Protein AF-A0A1J0QXM2-F1 (afdb_monomer_lite)

Structure (mmCIF, N/CA/C/O backbone):
data_AF-A0A1J0QXM2-F1
#
_entry.id   AF-A0A1J0QXM2-F1
#
loop_
_atom_site.group_PDB
_atom_site.id
_atom_site.type_symbol
_atom_site.label_atom_id
_atom_site.label_alt_id
_atom_site.label_comp_id
_atom_site.label_asym_id
_atom_site.label_entity_id
_atom_site.label_seq_id
_atom_site.pdbx_PDB_ins_code
_atom_site.Cartn_x
_atom_site.Cartn_y
_atom_site.Cartn_z
_atom_site.occupancy
_atom_site.B_iso_or_equiv
_atom_site.auth_seq_id
_atom_site.auth_comp_id
_atom_site.auth_asym_id
_atom_site.auth_atom_id
_atom_site.pdbx_PDB_model_num
ATOM 1 N N . GLY A 1 1 ? 19.095 3.082 -9.215 1.00 79.75 1 GLY A N 1
ATOM 2 C CA . GLY A 1 1 ? 18.276 2.716 -10.393 1.00 79.75 1 GLY A CA 1
ATOM 3 C C . GLY A 1 1 ? 18.420 3.760 -11.485 1.00 79.75 1 GLY A C 1
ATOM 4 O O . GLY A 1 1 ? 18.552 4.932 -11.159 1.00 79.75 1 GLY A O 1
ATOM 5 N N . CYS A 1 2 ? 18.422 3.355 -12.754 1.00 97.25 2 CYS A N 1
ATOM 6 C CA . CYS A 1 2 ? 18.582 4.255 -13.900 1.00 97.25 2 CYS A CA 1
ATOM 7 C C . CYS A 1 2 ? 17.299 5.058 -14.221 1.00 97.25 2 CYS A C 1
ATOM 9 O O . CYS A 1 2 ? 16.222 4.740 -13.711 1.00 97.25 2 CYS A O 1
ATOM 11 N N . THR A 1 3 ? 17.380 6.088 -15.071 1.00 97.06 3 THR A N 1
ATOM 12 C CA . THR A 1 3 ? 16.215 6.906 -15.485 1.00 97.06 3 THR A CA 1
ATOM 13 C C . THR A 1 3 ? 15.136 6.075 -16.179 1.00 97.06 3 THR A C 1
ATOM 15 O O . THR A 1 3 ? 13.962 6.188 -15.831 1.00 97.06 3 THR A O 1
ATOM 18 N N . ILE A 1 4 ? 15.533 5.193 -17.097 1.00 96.81 4 ILE A N 1
ATOM 19 C CA . ILE A 1 4 ? 14.634 4.270 -17.806 1.00 96.81 4 ILE A CA 1
ATOM 20 C C . ILE A 1 4 ? 13.953 3.331 -16.807 1.00 96.81 4 ILE A C 1
ATOM 22 O O . ILE A 1 4 ? 12.732 3.225 -16.780 1.00 96.81 4 ILE A O 1
ATOM 26 N N . CYS A 1 5 ? 14.742 2.737 -15.913 1.00 95.62 5 CYS A N 1
ATOM 27 C CA . CYS A 1 5 ? 14.296 1.832 -14.862 1.00 95.62 5 CYS A CA 1
ATOM 28 C C . CYS A 1 5 ? 13.202 2.481 -13.993 1.00 95.62 5 CYS A C 1
ATOM 30 O O . CYS A 1 5 ? 12.167 1.874 -13.731 1.00 95.62 5 CYS A O 1
ATOM 32 N N . ARG A 1 6 ? 13.403 3.745 -13.588 1.00 96.12 6 ARG A N 1
ATOM 33 C CA . ARG A 1 6 ? 12.414 4.51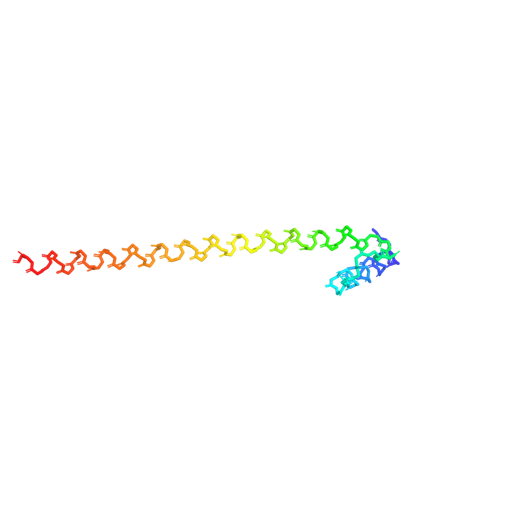7 -12.817 1.00 96.12 6 ARG A CA 1
ATOM 34 C C . ARG A 1 6 ? 11.130 4.777 -13.604 1.00 96.12 6 ARG A C 1
ATOM 36 O O . ARG A 1 6 ? 10.050 4.647 -13.038 1.00 96.12 6 ARG A O 1
ATOM 43 N N . ARG A 1 7 ? 11.232 5.123 -14.892 1.00 96.81 7 ARG A N 1
ATOM 44 C CA . ARG A 1 7 ? 10.062 5.358 -15.757 1.00 96.81 7 ARG A CA 1
ATOM 45 C C . ARG A 1 7 ? 9.246 4.085 -15.956 1.00 96.81 7 ARG A C 1
ATOM 47 O O . ARG A 1 7 ? 8.038 4.111 -15.751 1.00 96.81 7 ARG A O 1
ATOM 54 N N . VAL A 1 8 ? 9.904 2.970 -16.274 1.00 96.31 8 VAL A N 1
ATOM 55 C CA . VAL A 1 8 ? 9.246 1.661 -16.398 1.00 96.31 8 VAL A CA 1
ATOM 56 C C . VAL A 1 8 ? 8.550 1.300 -15.090 1.00 96.31 8 VAL A C 1
ATOM 58 O O . VAL A 1 8 ? 7.378 0.939 -15.098 1.00 96.31 8 VAL A O 1
ATOM 61 N N . TRP A 1 9 ? 9.223 1.480 -13.952 1.00 95.56 9 TRP A N 1
ATOM 62 C CA . TRP A 1 9 ? 8.626 1.208 -12.647 1.00 95.56 9 TRP A CA 1
ATOM 63 C C . TRP A 1 9 ? 7.401 2.083 -12.348 1.00 95.56 9 TRP A C 1
ATOM 65 O O . TRP A 1 9 ? 6.408 1.593 -11.812 1.00 95.56 9 TRP A O 1
ATOM 75 N N . ALA A 1 10 ? 7.438 3.366 -12.709 1.00 95.19 10 ALA A N 1
ATOM 76 C CA . ALA A 1 10 ? 6.293 4.260 -12.562 1.00 95.19 10 ALA A CA 1
ATOM 77 C C . ALA A 1 10 ? 5.099 3.7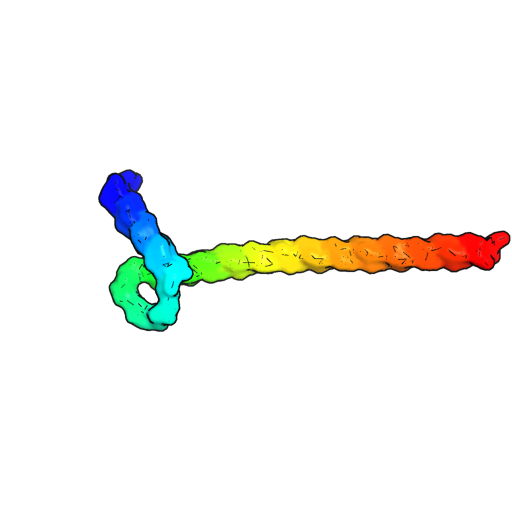96 -13.414 1.00 95.19 10 ALA A C 1
ATOM 79 O O . ALA A 1 10 ? 3.979 3.727 -12.909 1.00 95.19 10 ALA A O 1
ATOM 80 N N . LEU A 1 11 ? 5.337 3.402 -14.669 1.00 96.44 11 LEU A N 1
ATOM 81 C CA . LEU A 1 11 ? 4.294 2.876 -15.555 1.00 96.44 11 LEU A CA 1
ATOM 82 C C . LEU A 1 11 ? 3.692 1.572 -15.021 1.00 96.44 11 LEU A C 1
ATOM 84 O O . LEU A 1 11 ? 2.471 1.426 -14.999 1.00 96.44 11 LEU A O 1
ATOM 88 N N . LEU A 1 12 ? 4.528 0.652 -14.531 1.00 96.56 12 LEU A N 1
ATOM 89 C CA . LEU A 1 12 ? 4.065 -0.600 -13.929 1.00 96.56 12 LEU A CA 1
ATOM 90 C C . LEU A 1 12 ? 3.193 -0.349 -12.695 1.00 96.56 12 LEU A C 1
ATOM 92 O O . LEU A 1 12 ? 2.152 -0.985 -12.545 1.00 96.56 12 LEU A O 1
ATOM 96 N N . GLN A 1 13 ? 3.571 0.604 -11.838 1.00 95.06 13 GLN A N 1
ATOM 97 C CA . GLN A 1 13 ? 2.755 0.987 -10.685 1.00 95.06 13 GLN A CA 1
ATOM 98 C C . GLN A 1 13 ? 1.408 1.586 -11.101 1.00 95.06 13 GLN A C 1
ATOM 100 O O . GLN A 1 13 ? 0.383 1.223 -10.524 1.00 95.06 13 GLN A O 1
ATOM 105 N N . LEU A 1 14 ? 1.392 2.490 -12.086 1.00 95.50 14 LEU A N 1
ATOM 106 C CA . LEU A 1 14 ? 0.154 3.086 -12.599 1.00 95.50 14 LEU A CA 1
ATOM 107 C C . LEU A 1 14 ? -0.776 2.018 -13.175 1.00 95.50 14 LEU A C 1
ATOM 109 O O . LEU A 1 14 ? -1.960 1.989 -12.839 1.00 95.50 14 LEU A O 1
ATOM 113 N N . HIS A 1 15 ? -0.222 1.108 -13.977 1.00 96.62 15 HIS A N 1
ATOM 114 C CA . HIS A 1 15 ? -0.956 -0.015 -14.537 1.00 96.62 15 HIS A CA 1
ATOM 115 C C . HIS A 1 15 ? -1.526 -0.918 -13.437 1.00 96.62 15 HIS A C 1
ATOM 117 O O . HIS A 1 15 ? -2.731 -1.156 -13.405 1.00 96.62 15 HIS A O 1
ATOM 123 N N . ALA A 1 16 ? -0.692 -1.391 -12.505 1.00 95.69 16 ALA A N 1
ATOM 124 C CA . ALA A 1 16 ? -1.109 -2.323 -11.459 1.00 95.69 16 ALA A CA 1
ATOM 125 C C . ALA A 1 16 ? -2.249 -1.762 -10.592 1.00 95.69 16 ALA A C 1
ATOM 127 O O . ALA A 1 16 ? -3.169 -2.499 -10.256 1.00 95.69 16 ALA A O 1
ATOM 128 N N . ARG A 1 17 ? -2.253 -0.454 -10.293 1.00 93.19 17 ARG A N 1
ATOM 129 C CA . ARG A 1 17 ? -3.332 0.195 -9.519 1.00 93.19 17 ARG A CA 1
ATOM 130 C C . ARG A 1 17 ? -4.705 0.122 -10.193 1.00 93.19 17 ARG A C 1
ATOM 132 O O . ARG A 1 17 ? -5.716 0.127 -9.500 1.00 93.19 17 ARG A O 1
ATOM 139 N N . GLN A 1 18 ? -4.746 0.091 -11.522 1.00 94.00 18 GLN A N 1
ATOM 140 C CA . GLN A 1 18 ? -5.989 0.133 -12.302 1.00 94.00 18 GLN A CA 1
ATOM 141 C C . GLN A 1 18 ? -6.336 -1.223 -12.931 1.00 94.00 18 GLN A C 1
ATOM 143 O O . GLN A 1 18 ? -7.472 -1.447 -13.347 1.00 94.00 18 GLN A O 1
ATOM 148 N N . CYS A 1 19 ? -5.370 -2.138 -13.004 1.00 95.31 19 CYS A N 1
ATOM 149 C CA . CYS A 1 19 ? -5.516 -3.409 -13.689 1.00 95.31 19 CYS A CA 1
ATOM 150 C C . CYS A 1 19 ? -6.433 -4.371 -12.923 1.00 95.31 19 CYS A C 1
ATOM 152 O O . CYS A 1 19 ? -6.148 -4.769 -11.794 1.00 95.31 19 CYS A O 1
ATOM 154 N N . ARG A 1 20 ? -7.512 -4.797 -13.588 1.00 93.25 20 ARG A N 1
ATOM 155 C CA . ARG A 1 20 ? -8.503 -5.762 -13.078 1.00 93.25 20 ARG A CA 1
ATOM 156 C C . ARG A 1 20 ? -8.457 -7.107 -13.809 1.00 93.25 20 ARG A C 1
ATOM 158 O O . ARG A 1 20 ? -9.267 -7.983 -13.536 1.00 93.25 20 ARG A O 1
ATOM 165 N N . GLN A 1 21 ? -7.518 -7.274 -14.742 1.00 95.25 21 GLN A N 1
ATOM 166 C CA . GLN A 1 21 ? -7.345 -8.520 -15.486 1.00 95.25 21 GLN A CA 1
ATOM 167 C C . GLN A 1 21 ? -6.76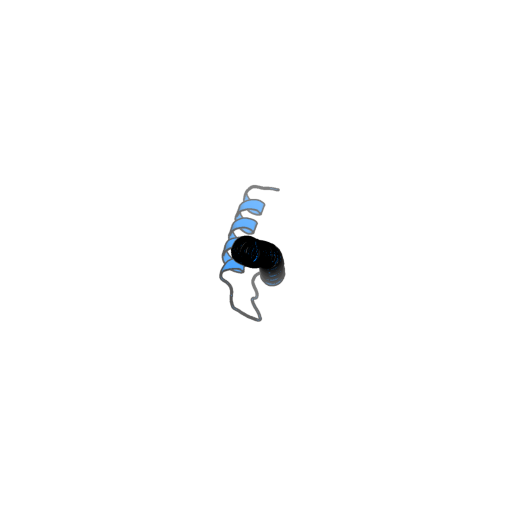0 -9.604 -14.581 1.00 95.25 21 GLN A C 1
ATOM 169 O O . GLN A 1 21 ? -5.684 -9.412 -14.001 1.00 95.25 21 GLN A O 1
ATOM 174 N N . TYR A 1 22 ? -7.446 -10.746 -14.516 1.00 89.38 22 TYR A N 1
ATOM 175 C CA . TYR A 1 22 ? -7.006 -11.920 -13.766 1.00 89.38 22 TYR A CA 1
ATOM 176 C C . TYR A 1 22 ? -5.649 -12.424 -14.293 1.00 89.38 22 TYR A C 1
ATOM 178 O O . TYR A 1 22 ? -4.649 -12.345 -13.579 1.00 89.38 22 TYR A O 1
ATOM 186 N N . GLU A 1 23 ? -5.565 -12.762 -15.584 1.00 92.94 23 GLU A N 1
ATOM 187 C CA . GLU A 1 23 ? -4.330 -13.212 -16.250 1.00 92.94 23 GLU A CA 1
ATOM 188 C C . GLU A 1 23 ? -3.604 -12.087 -17.009 1.00 92.94 23 GLU A C 1
ATOM 190 O O . GLU A 1 23 ? -3.373 -12.153 -18.219 1.00 92.94 23 GLU A O 1
ATOM 195 N N . CYS A 1 24 ? -3.245 -11.014 -16.307 1.00 95.56 24 CYS A N 1
ATOM 196 C CA . CYS A 1 24 ? -2.503 -9.918 -16.927 1.00 95.56 24 CYS A CA 1
ATOM 197 C C . CYS A 1 24 ? -1.098 -10.370 -17.368 1.00 95.56 24 CYS A C 1
ATOM 199 O O . CYS A 1 24 ? -0.326 -10.879 -16.558 1.00 95.56 24 CYS A O 1
ATOM 201 N N . LYS A 1 25 ? -0.744 -10.134 -18.639 1.00 96.25 25 LYS A N 1
ATOM 202 C CA . LYS A 1 25 ? 0.574 -10.487 -19.205 1.00 96.25 25 LYS A CA 1
ATOM 203 C C . LYS A 1 25 ? 1.658 -9.430 -18.949 1.00 96.25 25 LYS A C 1
ATOM 205 O O . LYS A 1 25 ? 2.813 -9.639 -19.307 1.00 96.25 25 LYS A O 1
ATOM 210 N N . VAL A 1 26 ? 1.305 -8.297 -18.335 1.00 96.06 26 VAL A N 1
ATOM 211 C CA . VAL A 1 26 ? 2.274 -7.254 -17.980 1.00 96.06 26 VAL A CA 1
ATOM 212 C C . VAL A 1 26 ? 3.180 -7.775 -16.859 1.00 96.06 26 VAL A C 1
ATOM 214 O O . VAL A 1 26 ? 2.676 -8.163 -15.797 1.00 96.06 26 VAL A O 1
ATOM 217 N N . PRO A 1 27 ? 4.510 -7.765 -17.046 1.00 94.94 27 PRO A N 1
ATOM 218 C CA . PRO A 1 27 ? 5.435 -8.300 -16.057 1.00 94.94 27 PRO A CA 1
ATOM 219 C C . PRO A 1 27 ? 5.298 -7.552 -14.729 1.00 94.94 27 PRO A C 1
ATOM 221 O O . PRO A 1 27 ? 5.144 -6.332 -14.703 1.00 94.94 27 PRO A O 1
ATOM 224 N N . ARG A 1 28 ? 5.364 -8.291 -13.616 1.00 94.62 28 ARG A N 1
ATOM 225 C CA . ARG A 1 28 ? 5.241 -7.778 -12.235 1.00 94.62 28 ARG A CA 1
ATOM 226 C C . ARG A 1 28 ? 3.898 -7.133 -11.875 1.00 94.62 28 ARG A C 1
ATOM 228 O O . ARG A 1 28 ? 3.742 -6.678 -10.745 1.00 94.62 28 ARG A O 1
ATOM 235 N N . CYS A 1 29 ? 2.916 -7.099 -12.779 1.00 96.19 29 CYS A N 1
ATOM 236 C CA . CYS A 1 29 ? 1.596 -6.543 -12.472 1.00 96.19 29 CYS A CA 1
ATOM 237 C C . CYS A 1 29 ? 0.935 -7.287 -11.304 1.00 96.19 29 CYS A C 1
ATOM 239 O O . CYS A 1 29 ? 0.430 -6.652 -10.379 1.00 96.19 29 CYS A O 1
ATOM 241 N N . HIS A 1 30 ? 0.994 -8.623 -11.312 1.00 95.56 30 HIS A N 1
ATOM 242 C CA . HIS A 1 30 ? 0.443 -9.454 -10.244 1.00 95.56 30 HIS A CA 1
ATOM 243 C C . HIS A 1 30 ? 1.047 -9.104 -8.874 1.00 95.56 30 HIS A C 1
ATOM 245 O O . HIS A 1 30 ? 0.309 -8.742 -7.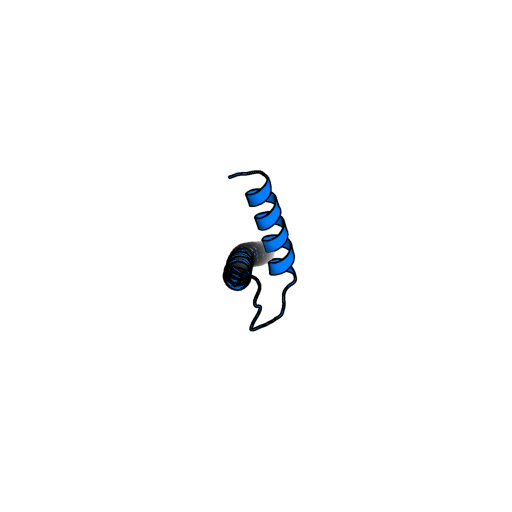960 1.00 95.56 30 HIS A O 1
ATOM 251 N N . ASP A 1 31 ? 2.377 -9.112 -8.771 1.00 94.56 31 ASP A N 1
ATOM 252 C CA . ASP A 1 31 ? 3.098 -8.824 -7.525 1.00 94.56 31 ASP A CA 1
ATOM 253 C C . ASP A 1 31 ? 2.796 -7.413 -7.005 1.00 94.56 31 ASP A C 1
ATOM 255 O O . ASP A 1 31 ? 2.555 -7.207 -5.815 1.00 94.56 31 ASP A O 1
ATOM 259 N N . LEU A 1 32 ? 2.762 -6.427 -7.908 1.00 95.19 32 LEU A N 1
ATOM 260 C CA . LEU A 1 32 ? 2.448 -5.043 -7.562 1.00 95.19 32 LEU A CA 1
ATOM 261 C C . LEU A 1 32 ? 1.011 -4.892 -7.054 1.00 95.19 32 LEU A C 1
ATOM 263 O O . LEU A 1 32 ? 0.785 -4.187 -6.071 1.00 95.19 32 LEU A O 1
ATOM 267 N N . ARG A 1 33 ? 0.038 -5.564 -7.682 1.00 94.94 33 ARG A N 1
ATOM 268 C CA . ARG A 1 33 ? -1.357 -5.571 -7.214 1.00 94.94 33 ARG A CA 1
ATOM 269 C C . ARG A 1 33 ? -1.486 -6.202 -5.840 1.00 94.94 33 ARG A C 1
ATOM 271 O O . ARG A 1 33 ? -2.184 -5.663 -4.986 1.00 94.94 33 ARG A O 1
ATOM 278 N N . GLU A 1 34 ? -0.822 -7.331 -5.623 1.00 94.00 34 GLU A N 1
ATOM 279 C CA . GLU A 1 34 ? -0.844 -8.013 -4.335 1.00 94.00 34 GLU A CA 1
ATOM 280 C C . GLU A 1 34 ? -0.221 -7.143 -3.239 1.00 94.00 34 GLU A C 1
ATOM 282 O O . GLU A 1 34 ? -0.790 -7.011 -2.155 1.00 94.00 34 GLU A O 1
ATOM 287 N N . HIS A 1 35 ? 0.901 -6.485 -3.532 1.00 93.81 35 HIS A N 1
ATOM 288 C CA . HIS A 1 35 ? 1.537 -5.558 -2.604 1.00 93.81 35 HIS A CA 1
ATOM 289 C C . HIS A 1 35 ? 0.616 -4.385 -2.238 1.00 93.81 35 HIS A C 1
ATOM 291 O O . HIS A 1 35 ? 0.432 -4.091 -1.057 1.00 93.81 35 HIS A O 1
ATOM 297 N N . VAL A 1 36 ? -0.028 -3.760 -3.232 1.00 91.25 36 VAL A N 1
ATOM 298 C CA . VAL A 1 36 ? -1.008 -2.687 -2.997 1.00 91.25 36 VAL A CA 1
ATOM 299 C C . VAL A 1 36 ? -2.181 -3.192 -2.156 1.00 91.25 36 VAL A C 1
ATOM 301 O O . VAL A 1 36 ? -2.567 -2.523 -1.199 1.00 91.25 36 VAL A O 1
ATOM 304 N N . ARG A 1 37 ? -2.708 -4.387 -2.449 1.00 93.19 37 ARG A N 1
ATOM 305 C CA . ARG A 1 37 ? -3.793 -5.000 -1.670 1.00 93.19 37 ARG A CA 1
ATOM 306 C C . ARG A 1 37 ? -3.382 -5.222 -0.211 1.00 93.19 37 ARG A C 1
ATOM 308 O O . ARG A 1 37 ? -4.153 -4.891 0.684 1.00 93.19 37 ARG A O 1
ATOM 315 N N . LYS A 1 38 ? -2.175 -5.740 0.041 1.00 95.19 38 LYS A N 1
ATOM 316 C CA . LYS A 1 38 ? -1.642 -5.941 1.402 1.00 95.19 38 LYS A CA 1
ATOM 317 C C . LYS A 1 38 ? -1.524 -4.621 2.165 1.00 95.19 38 LYS A C 1
ATOM 319 O O . LYS A 1 38 ? -1.966 -4.545 3.306 1.00 95.19 38 LYS A O 1
ATOM 324 N N . LEU A 1 39 ? -0.994 -3.575 1.528 1.00 93.94 39 LEU A N 1
ATOM 325 C CA . LEU A 1 39 ? -0.889 -2.243 2.134 1.00 93.94 39 LEU A CA 1
ATOM 326 C C . LEU A 1 39 ? -2.256 -1.622 2.441 1.00 93.94 39 LEU A C 1
ATOM 328 O O . LEU A 1 39 ? -2.419 -0.978 3.476 1.00 93.94 39 LEU A O 1
ATOM 332 N N . GLN A 1 40 ? -3.232 -1.791 1.548 1.00 93.69 40 GLN A N 1
ATOM 333 C CA . GLN A 1 40 ? -4.598 -1.313 1.768 1.00 93.69 40 GLN A CA 1
ATOM 334 C C . GLN A 1 40 ? -5.261 -2.051 2.929 1.00 93.69 40 GLN A C 1
ATOM 336 O O . GLN A 1 40 ? -5.837 -1.406 3.801 1.00 93.69 40 GLN A O 1
ATOM 341 N N . LEU A 1 41 ? -5.126 -3.377 2.983 1.00 96.44 41 LEU A N 1
ATOM 342 C CA . LEU A 1 41 ? -5.656 -4.181 4.081 1.00 96.44 41 LEU A CA 1
ATOM 343 C C . LEU A 1 41 ? -5.028 -3.778 5.420 1.00 96.44 41 LEU A C 1
ATOM 345 O O . LEU A 1 41 ? -5.736 -3.593 6.405 1.00 96.44 41 LEU A O 1
ATOM 349 N N . GLN A 1 42 ? -3.708 -3.580 5.455 1.00 97.06 42 GLN A N 1
ATOM 350 C CA . GLN A 1 42 ? -3.020 -3.118 6.658 1.00 97.06 42 GLN A CA 1
ATOM 351 C C . GLN A 1 42 ? -3.552 -1.758 7.129 1.00 97.06 42 GLN A C 1
ATOM 353 O O . GLN A 1 42 ? -3.819 -1.588 8.316 1.00 97.06 42 GLN A O 1
ATOM 358 N N . GLN A 1 43 ? -3.745 -0.802 6.215 1.00 96.88 43 GLN A N 1
ATOM 359 C CA . GLN A 1 43 ? -4.324 0.504 6.551 1.00 96.88 43 GLN A CA 1
ATOM 360 C C . GLN A 1 43 ? -5.753 0.382 7.086 1.00 96.88 43 GLN A C 1
ATOM 362 O O . GLN A 1 43 ? -6.072 0.993 8.103 1.00 96.88 43 GLN A O 1
ATOM 367 N N . GLN A 1 44 ? -6.588 -0.448 6.457 1.00 97.31 44 GLN A N 1
ATOM 368 C CA . GLN A 1 44 ? -7.960 -0.689 6.907 1.00 97.31 44 GLN A CA 1
ATOM 369 C C . GLN A 1 44 ? -8.001 -1.249 8.332 1.00 97.31 44 GLN A C 1
ATOM 371 O O . GLN A 1 44 ? -8.732 -0.722 9.165 1.00 97.31 44 GLN A O 1
ATOM 376 N N . LEU A 1 45 ? -7.154 -2.234 8.646 1.00 97.62 45 LEU A N 1
ATOM 377 C CA . LEU A 1 45 ? -7.061 -2.805 9.994 1.00 97.62 45 LEU A CA 1
ATOM 378 C C . LEU A 1 45 ? -6.665 -1.758 11.045 1.00 97.62 45 LEU A C 1
ATOM 380 O O . LEU A 1 45 ? -7.204 -1.747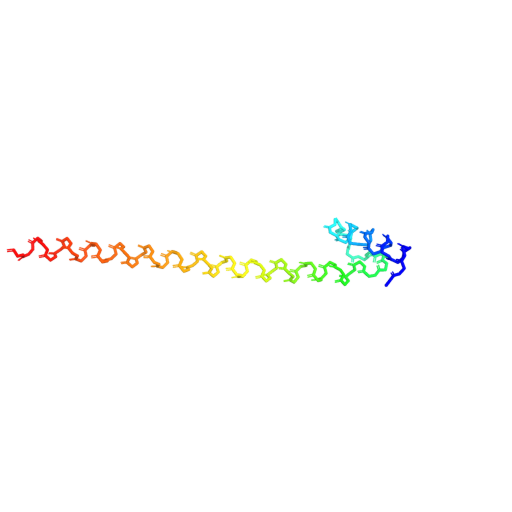 12.154 1.00 97.62 45 LEU A O 1
ATOM 384 N N . MET A 1 46 ? -5.735 -0.863 10.703 1.00 97.38 46 MET A N 1
ATOM 385 C CA . MET A 1 46 ? -5.321 0.217 11.601 1.00 97.38 46 MET A CA 1
ATOM 386 C C . MET A 1 46 ? -6.449 1.227 11.832 1.00 97.38 46 MET A C 1
ATOM 388 O O . MET A 1 46 ? -6.691 1.635 12.971 1.00 97.38 46 MET A O 1
ATOM 392 N N . ASP A 1 47 ? -7.170 1.601 10.777 1.00 97.31 47 ASP A N 1
ATOM 393 C CA . ASP A 1 47 ? -8.314 2.502 10.882 1.00 97.31 47 ASP A CA 1
ATOM 394 C C . ASP A 1 47 ? -9.482 1.886 11.659 1.00 97.31 47 ASP A C 1
ATOM 396 O O . ASP A 1 47 ? -10.110 2.574 12.465 1.00 97.31 47 ASP A O 1
ATOM 400 N N . ASP A 1 48 ? -9.755 0.597 11.472 1.00 97.62 48 ASP A N 1
ATOM 401 C CA . ASP A 1 48 ? -10.794 -0.116 12.213 1.00 97.62 48 ASP A CA 1
ATOM 402 C C . ASP A 1 48 ? -10.460 -0.188 13.699 1.00 97.62 48 ASP A C 1
ATOM 404 O O . ASP A 1 48 ? -11.310 0.111 14.542 1.00 97.62 48 ASP A O 1
ATOM 408 N N . ARG A 1 49 ? -9.196 -0.467 14.037 1.00 97.62 49 ARG A N 1
ATOM 409 C CA . ARG A 1 49 ? -8.722 -0.417 15.424 1.00 97.62 49 ARG A CA 1
ATOM 410 C C . ARG A 1 49 ? -8.907 0.973 16.030 1.00 97.62 49 ARG A C 1
ATOM 412 O O . ARG A 1 49 ? -9.378 1.091 17.161 1.00 97.62 49 ARG A O 1
ATOM 419 N N . ARG A 1 50 ? -8.565 2.026 15.283 1.00 97.69 50 ARG A N 1
ATOM 420 C CA . ARG A 1 50 ? -8.746 3.417 15.720 1.00 97.69 50 ARG A CA 1
ATOM 421 C C . ARG A 1 50 ? -10.223 3.737 15.967 1.00 97.69 50 ARG A C 1
ATOM 423 O O . ARG A 1 50 ? -10.557 4.282 17.016 1.00 97.69 50 ARG A O 1
ATOM 430 N N . ARG A 1 51 ? -11.113 3.361 15.043 1.00 97.56 51 ARG A N 1
ATOM 431 C CA . ARG A 1 51 ? -12.569 3.552 15.174 1.00 97.56 51 ARG A CA 1
ATOM 432 C C . ARG A 1 51 ? -13.149 2.802 16.373 1.00 97.56 51 ARG A C 1
ATOM 434 O O . ARG A 1 51 ? -13.966 3.362 17.108 1.00 97.56 51 ARG A O 1
ATOM 441 N N . ALA A 1 52 ? -12.711 1.565 16.596 1.00 97.75 52 ALA A N 1
ATOM 442 C CA . ALA A 1 52 ? -13.137 0.760 17.735 1.00 97.75 52 ALA A CA 1
ATOM 443 C C . ALA A 1 52 ? -12.730 1.403 19.069 1.00 97.75 52 ALA A C 1
ATOM 445 O O . ALA A 1 52 ? -13.569 1.519 19.961 1.00 97.75 52 ALA A O 1
ATOM 446 N N . ALA A 1 53 ? -11.488 1.890 19.184 1.00 97.38 53 ALA A N 1
ATOM 447 C CA . ALA A 1 53 ? -11.004 2.561 20.392 1.00 97.38 53 ALA A CA 1
ATOM 448 C C . ALA A 1 53 ? -11.825 3.818 20.726 1.00 97.38 53 ALA A C 1
ATOM 450 O O . ALA A 1 53 ? -12.266 3.984 21.861 1.00 97.38 53 ALA A O 1
ATOM 451 N N . VAL A 1 54 ? -12.113 4.657 19.726 1.00 97.12 54 VAL A N 1
ATOM 452 C CA . VAL A 1 54 ? -12.953 5.854 19.906 1.00 97.12 54 VAL A CA 1
ATOM 453 C C . VAL A 1 54 ? -14.367 5.467 20.349 1.00 97.12 54 VAL A C 1
ATOM 455 O O . VAL A 1 54 ? -14.906 6.037 21.293 1.00 97.12 54 VAL A O 1
ATOM 458 N N . THR A 1 55 ? -14.958 4.450 19.719 1.00 97.56 55 THR A N 1
ATOM 459 C CA . THR A 1 55 ? -16.300 3.964 20.081 1.00 97.56 55 THR A CA 1
ATOM 460 C C . THR A 1 55 ? -16.347 3.460 21.526 1.00 97.56 55 THR A C 1
ATOM 462 O O . THR A 1 55 ? -17.316 3.718 22.240 1.00 97.56 55 THR A O 1
ATOM 465 N N . GLN A 1 56 ? -15.301 2.765 21.981 1.00 96.75 56 GLN A N 1
ATOM 466 C CA . GLN A 1 56 ? -15.187 2.302 23.365 1.00 96.75 56 GLN A CA 1
ATOM 467 C C . GLN A 1 56 ? -15.066 3.469 24.351 1.00 96.75 56 GLN A C 1
ATOM 469 O O . GLN A 1 56 ? -15.785 3.477 25.347 1.00 96.75 56 GLN A O 1
ATOM 474 N N . GLN A 1 57 ? -14.243 4.478 24.048 1.00 97.00 57 GLN A N 1
ATOM 475 C CA . GLN A 1 57 ? -14.104 5.679 24.882 1.00 97.00 57 GLN A CA 1
ATOM 476 C C . GLN A 1 57 ? -15.432 6.432 25.035 1.00 97.00 57 GLN A C 1
ATOM 478 O O . GLN A 1 57 ? -15.811 6.802 26.144 1.00 97.00 57 GLN A O 1
ATOM 483 N N . TYR A 1 58 ? -16.184 6.612 23.943 1.00 96.19 58 TYR A N 1
ATOM 484 C CA . TYR A 1 58 ? -17.502 7.251 24.010 1.00 96.19 58 TYR A CA 1
ATOM 485 C C . TYR A 1 58 ? -18.484 6.477 24.895 1.00 96.19 58 TYR A C 1
ATOM 487 O O . TYR A 1 58 ? -19.211 7.094 25.674 1.00 96.19 58 TYR A O 1
ATOM 495 N N . ARG A 1 59 ? -18.496 5.140 24.805 1.00 96.62 59 ARG A N 1
ATOM 496 C CA . ARG A 1 59 ? -19.342 4.294 25.663 1.00 96.62 59 ARG A CA 1
ATOM 497 C C . ARG A 1 59 ? -18.949 4.404 27.136 1.00 96.62 59 ARG A C 1
ATOM 499 O O . ARG A 1 59 ? -19.831 4.527 27.977 1.00 96.62 59 ARG A O 1
ATOM 506 N N . GLN A 1 60 ? -17.652 4.399 27.444 1.00 95.62 60 GLN A N 1
ATOM 507 C CA . GLN A 1 60 ? -17.155 4.570 28.814 1.00 95.62 60 GLN A CA 1
ATOM 508 C C . GLN A 1 60 ? -17.611 5.909 29.403 1.00 95.62 60 GLN A C 1
ATOM 510 O O . GLN A 1 60 ? -18.269 5.921 30.436 1.00 95.62 60 GLN A O 1
ATOM 515 N N . MET A 1 61 ? -17.404 7.011 28.678 1.00 95.44 61 MET A N 1
ATOM 516 C CA . MET A 1 61 ? -17.818 8.347 29.118 1.00 95.44 61 MET A CA 1
ATOM 517 C C . MET A 1 61 ? -19.340 8.481 29.299 1.00 95.44 61 MET A C 1
ATOM 519 O O . MET A 1 61 ? -19.813 9.211 30.170 1.00 95.44 61 MET A O 1
ATOM 523 N N . GLN A 1 62 ? -20.143 7.822 28.457 1.00 95.50 62 GLN A N 1
ATOM 524 C CA . GLN A 1 62 ? -21.598 7.792 28.638 1.00 95.50 62 GLN A CA 1
ATOM 525 C C . GLN A 1 62 ? -21.987 7.065 29.925 1.00 95.50 62 GLN A C 1
ATOM 527 O O . GLN A 1 62 ? -22.794 7.597 30.686 1.00 95.50 62 GLN A O 1
ATOM 532 N N . ASN A 1 63 ? -21.381 5.906 30.187 1.00 95.56 63 ASN A N 1
ATOM 533 C CA . ASN A 1 63 ? -21.632 5.13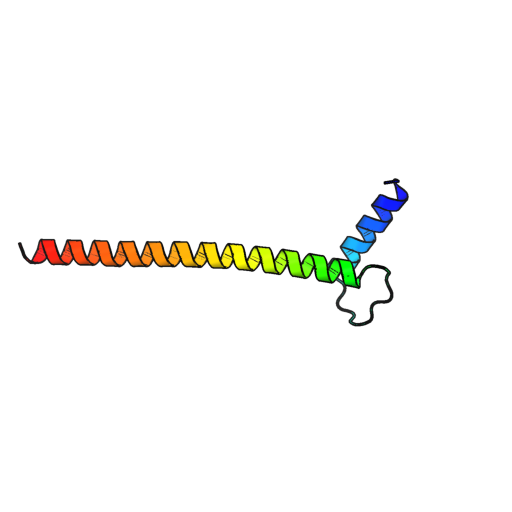6 31.400 1.00 95.56 63 ASN A CA 1
ATOM 534 C C . ASN A 1 63 ? -21.209 5.910 32.657 1.00 95.56 63 ASN A C 1
ATOM 536 O O . ASN A 1 63 ? -21.972 5.962 33.616 1.00 95.56 63 ASN A O 1
ATOM 540 N N . GLU A 1 64 ? -20.040 6.557 32.635 1.00 94.38 64 GLU A N 1
ATOM 541 C CA . GLU A 1 64 ? -19.534 7.395 33.734 1.00 94.38 64 GLU A CA 1
ATOM 542 C C . GLU A 1 64 ? -20.494 8.550 34.042 1.00 94.38 64 GLU A C 1
ATOM 544 O O . GLU A 1 64 ? -20.945 8.695 35.177 1.00 94.38 64 GLU A O 1
ATOM 549 N N . ARG A 1 65 ? -20.917 9.312 33.022 1.00 94.00 65 ARG A N 1
ATOM 550 C CA . ARG A 1 65 ? -21.899 10.397 33.209 1.00 94.00 65 ARG A CA 1
ATOM 551 C C . ARG A 1 65 ? -23.232 9.900 33.757 1.00 94.00 65 ARG A C 1
ATOM 553 O O . ARG A 1 65 ? -23.878 10.599 34.535 1.00 94.00 65 ARG A O 1
ATOM 560 N N . GLN A 1 66 ? -23.673 8.719 33.333 1.00 92.25 66 GLN A N 1
ATOM 561 C CA . GLN A 1 66 ? -24.928 8.146 33.806 1.00 92.25 66 GLN A CA 1
ATOM 562 C C . GLN A 1 66 ? -24.823 7.710 35.275 1.00 92.25 66 GLN A C 1
ATOM 564 O O . GLN A 1 66 ? -25.758 7.933 36.041 1.00 92.25 66 GLN A O 1
ATOM 569 N N . GLN A 1 67 ? -23.673 7.167 35.687 1.00 92.31 67 GLN A N 1
ATOM 570 C CA . GLN A 1 67 ? -23.382 6.841 37.086 1.00 92.31 67 GLN A CA 1
ATOM 571 C C . GLN A 1 67 ? -23.326 8.096 37.967 1.00 92.31 67 GLN A C 1
ATOM 573 O O . GLN A 1 67 ? -23.919 8.108 39.043 1.00 92.31 67 GLN A O 1
ATOM 578 N N . GLU A 1 68 ? -22.685 9.171 37.501 1.00 91.12 68 GLU A N 1
ATOM 579 C CA . GLU A 1 68 ? -22.635 10.455 38.217 1.00 91.12 68 GLU A CA 1
ATOM 580 C C . GLU A 1 68 ? -24.021 11.085 38.412 1.00 91.12 68 GLU A C 1
ATOM 582 O O . GLU A 1 68 ? -24.308 11.670 39.456 1.00 91.12 68 GLU A O 1
ATOM 587 N N . GLN A 1 69 ? -24.908 10.983 37.419 1.00 89.62 69 GLN A N 1
ATOM 588 C CA . GLN A 1 69 ? -26.282 11.475 37.555 1.00 89.62 69 GLN A CA 1
ATOM 589 C C . GLN A 1 69 ? -27.086 10.646 38.560 1.00 89.62 69 GLN A C 1
ATOM 591 O O . GLN A 1 69 ? -27.845 11.209 39.346 1.00 89.62 69 GLN A O 1
ATOM 596 N N . GLN A 1 70 ? -26.906 9.323 38.564 1.00 87.44 70 GLN A N 1
ATOM 597 C CA . GLN A 1 70 ? -27.577 8.438 39.517 1.00 87.44 70 GLN A CA 1
ATOM 598 C C . GLN A 1 70 ? -27.111 8.676 40.955 1.00 87.44 70 GLN A C 1
ATOM 600 O O . GLN A 1 70 ? -27.946 8.683 41.854 1.00 87.44 70 GLN A O 1
ATOM 605 N N . SER A 1 71 ? -25.813 8.905 41.178 1.00 89.00 71 SER A N 1
ATOM 606 C CA . SER A 1 71 ? -25.286 9.197 42.515 1.00 89.00 71 SER A CA 1
ATOM 607 C C . SER A 1 71 ? -25.752 10.558 43.035 1.00 89.00 71 SER A C 1
ATOM 609 O O . SER A 1 71 ? -26.134 10.659 44.196 1.00 89.00 71 SER A O 1
ATOM 611 N N . ARG A 1 72 ? -25.820 11.582 42.172 1.00 88.56 72 ARG A N 1
ATOM 612 C CA . ARG A 1 72 ? -26.378 12.903 42.522 1.00 88.56 72 ARG A CA 1
ATOM 613 C C . ARG A 1 72 ? -27.878 12.893 42.814 1.00 88.56 72 ARG A C 1
ATOM 615 O O . ARG A 1 72 ? -28.343 13.780 43.510 1.00 88.56 72 ARG A O 1
ATOM 622 N N . ALA A 1 73 ? -28.636 11.952 42.256 1.00 81.38 73 ALA A N 1
ATOM 623 C CA . ALA A 1 73 ? -30.073 11.838 42.508 1.00 81.38 73 ALA A CA 1
ATOM 624 C C . ALA A 1 73 ? -30.410 11.071 43.804 1.00 81.38 73 ALA A C 1
ATOM 626 O O . ALA A 1 73 ? -31.559 11.100 44.234 1.00 81.38 73 ALA A O 1
ATOM 627 N N . GLN A 1 74 ? -29.444 10.351 44.387 1.00 76.00 74 GLN A N 1
ATOM 628 C CA . GLN A 1 74 ? -29.636 9.497 45.570 1.00 76.00 74 GLN A CA 1
ATOM 629 C C . GLN A 1 74 ? -29.093 10.099 46.878 1.00 76.00 74 GLN A C 1
ATOM 631 O O . GLN A 1 74 ? -29.360 9.535 47.939 1.00 76.00 74 GLN A O 1
ATOM 636 N N . GLY A 1 75 ? -28.329 11.194 46.813 1.00 67.94 75 GLY A N 1
ATOM 637 C CA . GLY A 1 75 ? -27.841 11.954 47.973 1.00 67.94 75 GLY A CA 1
ATOM 638 C C . GLY A 1 75 ? -28.559 13.285 48.110 1.00 67.94 75 GLY A C 1
ATOM 639 O O . GLY A 1 75 ? -28.741 13.717 49.267 1.00 67.94 75 GLY A O 1
#

Organism: Phytophthora infestans (NCBI:txid4787)

pLDDT: mean 94.1, std 4.95, range [67.94, 97.75]

Radius of gyration: 24.68 Å; chains: 1; bounding box: 49×26×67 Å

Foldseek 3Di:
DDPVVVVLVVVLLVCLVPDPDPPDPPPCSVVSVVVVVVVVVVVVVVVVVVVVVVVVVVVVVVVVVVVVVVVVVVD

InterPro domains:
  IPR013178 Histone acetyltransferase Rtt109/CBP [PTHR13808] (1-60)
  IPR035898 TAZ domain superfamily [G3DSA:1.20.1020.10] (1-57)
  IPR035898 TAZ domain superfamily [SSF57933] (1-33)

Sequence (75 aa):
GCTICRRVWALLQLHARQCRQYECKVPRCHDLREHVRKLQLQQQLMDDRRRAAVTQQYRQMQNERQQEQQSRAQG

Secondary structure (DSSP, 8-state):
--HHHHHHHHHHHHHHHH---TT--STTHHHHHHHHHHHHHHHHHHHHHHHHHHHHHHHHHHHHHHHHHHHHHH-